Protein AF-A0A645GMC4-F1 (afdb_monomer_lite)

InterPro domains:
  IPR015813 Pyruvate/Phosphoenolpyruvate kinase-like domain superfamily [SSF51621] (1-96)
  IPR040442 Pyruvate kinase-like domain superfamily [G3DSA:3.20.20.60] (1-97)

pLDDT: mean 95.18, std 6.71, range [56.38, 98.56]

Foldseek 3Di:
DLVVLVVDPDAAEAEDEPPDPDPDDDPVVVVVSNHPYYDHPCPVVVVVVVLVVVQVVCCVVPVDSPVVPVVDDDPVRVCVVVPVVVVVVVCVVPVPPD

Sequence (98 aa):
MKKINEAISVYTLANMVEGGRTPLVPNDKLAAMGYNLVIYPTASTYVTTKAMLDLMEGLKKDGTTATMIDKMIPFPQFNDLIGLPRIREIEAKYANRG

Radius of gyration: 22.37 Å; chains: 1; bounding box: 39×46×62 Å

Organism: NCBI:txid1076179

Structure (mmCIF, N/CA/C/O backbone):
data_AF-A0A645GMC4-F1
#
_entry.id   AF-A0A645GMC4-F1
#
loop_
_atom_site.group_PDB
_atom_site.id
_atom_site.type_symbol
_atom_site.label_atom_id
_atom_site.label_alt_id
_atom_site.label_comp_id
_atom_site.label_asym_id
_atom_site.label_entity_id
_atom_site.label_seq_id
_atom_site.pdbx_PDB_ins_code
_atom_site.Cartn_x
_atom_site.Cartn_y
_atom_site.Cartn_z
_atom_site.occupancy
_atom_site.B_iso_or_equiv
_atom_site.auth_seq_id
_atom_site.auth_comp_id
_atom_site.auth_asym_id
_atom_site.auth_atom_id
_atom_site.pdbx_PDB_model_num
ATOM 1 N N . MET A 1 1 ? 14.482 0.239 -22.028 1.00 91.06 1 MET A N 1
ATOM 2 C CA . MET A 1 1 ? 14.522 -0.843 -21.022 1.00 91.06 1 MET A CA 1
ATOM 3 C C . MET A 1 1 ? 14.488 -2.234 -21.635 1.00 91.06 1 MET A C 1
ATOM 5 O O . MET A 1 1 ? 15.436 -2.949 -21.377 1.00 91.06 1 MET A O 1
ATOM 9 N N . LYS A 1 2 ? 13.541 -2.590 -22.523 1.00 92.88 2 LYS A N 1
ATOM 10 C CA . LYS A 1 2 ? 13.516 -3.913 -23.195 1.00 92.88 2 LYS A CA 1
ATOM 11 C C . LYS A 1 2 ? 14.879 -4.394 -23.727 1.00 92.88 2 LYS A C 1
ATOM 13 O O . LYS A 1 2 ? 15.367 -5.423 -23.293 1.00 92.88 2 LYS A O 1
ATOM 18 N N . LYS A 1 3 ? 15.555 -3.572 -24.541 1.00 94.88 3 LYS A N 1
ATOM 19 C CA . LYS A 1 3 ? 16.909 -3.870 -25.050 1.00 94.88 3 LYS A CA 1
ATOM 20 C C . LYS A 1 3 ? 17.954 -4.126 -23.954 1.00 94.88 3 LYS A C 1
ATOM 22 O O . LYS A 1 3 ? 18.858 -4.914 -24.164 1.00 94.88 3 LYS A O 1
ATOM 27 N N . ILE A 1 4 ? 17.859 -3.431 -22.817 1.00 93.94 4 ILE A N 1
ATOM 28 C CA . ILE A 1 4 ? 18.786 -3.616 -21.688 1.00 93.94 4 ILE A CA 1
ATOM 29 C C . ILE A 1 4 ? 18.500 -4.959 -21.023 1.00 93.94 4 ILE A C 1
ATOM 31 O O . ILE A 1 4 ? 19.425 -5.735 -20.830 1.00 93.94 4 ILE A O 1
ATOM 35 N N . ASN A 1 5 ? 17.228 -5.244 -20.742 1.00 95.62 5 ASN A N 1
ATOM 36 C CA . ASN A 1 5 ? 16.803 -6.489 -20.107 1.00 95.62 5 ASN A CA 1
ATOM 37 C C . ASN A 1 5 ? 17.088 -7.721 -20.988 1.00 95.62 5 ASN A C 1
ATOM 39 O O . ASN A 1 5 ? 17.365 -8.786 -20.459 1.00 95.62 5 ASN A O 1
ATOM 43 N N . GLU A 1 6 ? 17.064 -7.580 -22.317 1.00 94.38 6 GLU A N 1
ATOM 44 C CA . GLU A 1 6 ? 17.451 -8.640 -23.264 1.00 94.38 6 GLU A CA 1
ATOM 45 C C . GLU A 1 6 ? 18.975 -8.825 -23.384 1.00 94.38 6 GLU A C 1
ATOM 47 O O 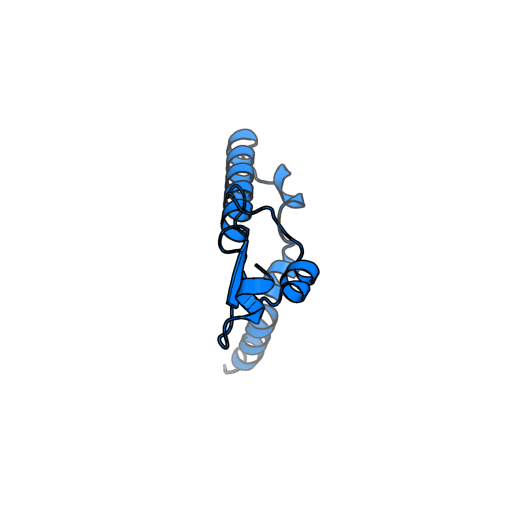. GLU A 1 6 ? 19.435 -9.911 -23.723 1.00 94.38 6 GLU A O 1
ATOM 52 N N . ALA A 1 7 ? 19.766 -7.774 -23.139 1.00 95.31 7 ALA A N 1
ATOM 53 C CA . ALA A 1 7 ? 21.213 -7.785 -23.362 1.00 95.31 7 ALA A CA 1
ATOM 54 C C . ALA A 1 7 ? 22.033 -8.284 -22.162 1.00 95.31 7 ALA A C 1
ATOM 56 O O . ALA A 1 7 ? 23.217 -8.580 -22.320 1.00 95.31 7 ALA A O 1
ATOM 57 N N . ILE A 1 8 ? 21.441 -8.355 -20.967 1.00 94.38 8 ILE A N 1
ATOM 58 C CA . ILE A 1 8 ? 22.123 -8.793 -19.745 1.00 94.38 8 ILE A CA 1
ATOM 59 C C . ILE A 1 8 ? 21.522 -10.103 -19.240 1.00 94.38 8 ILE A C 1
ATOM 61 O O . ILE A 1 8 ? 20.312 -10.284 -19.232 1.00 94.38 8 ILE A O 1
ATOM 65 N N . SER A 1 9 ? 22.374 -11.027 -18.799 1.00 94.31 9 SER A N 1
ATOM 66 C CA . SER A 1 9 ? 21.978 -12.378 -18.374 1.00 94.31 9 SER A CA 1
ATOM 67 C C . SER A 1 9 ? 21.561 -12.479 -16.900 1.00 94.31 9 SER A C 1
ATOM 69 O O . SER A 1 9 ? 21.421 -13.580 -16.369 1.00 94.31 9 SER A O 1
ATOM 71 N N . VAL A 1 10 ? 21.385 -11.344 -16.222 1.00 96.81 10 VAL A N 1
ATOM 72 C CA . VAL A 1 10 ? 21.037 -11.264 -14.796 1.00 96.81 10 VAL A CA 1
ATOM 73 C C . VAL A 1 10 ? 19.616 -10.745 -14.608 1.00 96.81 10 VAL A C 1
ATOM 75 O O . VAL A 1 10 ? 19.085 -10.042 -15.466 1.00 96.81 10 VAL A O 1
ATOM 78 N N . TYR A 1 11 ? 19.009 -11.054 -13.460 1.00 97.31 11 TYR A N 1
ATOM 79 C CA . TYR A 1 11 ? 17.674 -10.558 -13.138 1.00 97.31 11 TYR A CA 1
ATOM 80 C C . TYR A 1 11 ? 17.645 -9.041 -12.968 1.00 97.31 11 TYR A C 1
ATOM 82 O O . TYR A 1 11 ? 18.526 -8.442 -12.349 1.00 97.31 11 TYR A O 1
ATOM 90 N N . THR A 1 12 ? 16.581 -8.431 -13.482 1.00 97.12 12 THR A N 1
ATOM 91 C CA . THR A 1 12 ? 16.358 -6.988 -13.428 1.00 97.12 12 THR A CA 1
ATOM 92 C C . THR A 1 12 ? 15.113 -6.644 -12.625 1.00 97.12 12 THR A C 1
ATOM 94 O O . THR A 1 12 ? 14.126 -7.384 -12.594 1.00 97.12 12 THR A O 1
ATOM 97 N N . LEU A 1 13 ? 15.165 -5.481 -11.978 1.00 97.12 13 LEU A N 1
ATOM 98 C CA . LEU A 1 13 ? 14.116 -4.966 -11.110 1.00 97.12 13 LEU A CA 1
ATOM 99 C C . LEU A 1 13 ? 13.642 -3.599 -11.616 1.00 97.12 13 LEU A C 1
ATOM 101 O O . LEU A 1 13 ? 14.451 -2.721 -11.920 1.00 97.12 13 LEU A O 1
ATOM 105 N N . ALA A 1 14 ? 12.327 -3.419 -11.698 1.00 97.06 14 ALA A N 1
ATOM 106 C CA . ALA A 1 14 ? 11.687 -2.146 -11.993 1.00 97.06 14 ALA A CA 1
ATOM 107 C C . ALA A 1 14 ? 11.268 -1.460 -10.687 1.00 97.06 14 ALA A C 1
ATOM 109 O O . ALA A 1 14 ? 10.432 -1.974 -9.943 1.00 97.06 14 ALA A O 1
ATOM 110 N N . ASN A 1 15 ? 11.876 -0.312 -10.388 1.00 96.50 15 ASN A N 1
ATOM 111 C CA . ASN A 1 15 ? 11.574 0.465 -9.189 1.00 96.50 15 ASN A CA 1
ATOM 112 C C . ASN A 1 15 ? 10.536 1.546 -9.519 1.00 96.50 15 ASN A C 1
ATOM 114 O O . ASN A 1 15 ? 10.885 2.577 -10.100 1.00 96.50 15 ASN A O 1
ATOM 118 N N . MET A 1 16 ? 9.266 1.287 -9.209 1.00 97.06 16 MET A N 1
ATOM 119 C CA . MET A 1 16 ? 8.163 2.215 -9.457 1.00 97.06 16 MET A CA 1
ATOM 120 C C . MET A 1 16 ? 7.990 3.135 -8.250 1.00 97.06 16 MET A C 1
ATOM 122 O O . MET A 1 16 ? 7.543 2.700 -7.196 1.00 97.06 16 MET A O 1
ATOM 126 N N . VAL A 1 17 ? 8.356 4.407 -8.410 1.00 95.69 17 VAL A N 1
ATOM 127 C CA . VAL A 1 17 ? 8.291 5.424 -7.350 1.00 95.69 17 VAL A CA 1
ATOM 128 C C . VAL A 1 17 ? 7.362 6.551 -7.784 1.00 95.69 17 VAL A C 1
ATOM 130 O O . VAL A 1 17 ? 7.558 7.154 -8.843 1.00 95.69 17 VAL A O 1
ATOM 133 N N . GLU A 1 18 ? 6.367 6.859 -6.959 1.00 94.69 18 GLU A N 1
ATOM 134 C CA . GLU A 1 18 ? 5.424 7.952 -7.182 1.00 94.69 18 GLU A CA 1
ATOM 135 C C . GLU A 1 18 ? 6.133 9.315 -7.126 1.00 94.69 18 GLU A C 1
ATOM 137 O O . GLU A 1 18 ? 7.001 9.550 -6.289 1.00 94.69 18 GLU A O 1
ATOM 142 N N . GLY A 1 19 ? 5.783 10.233 -8.034 1.00 88.75 19 GLY A N 1
ATOM 143 C CA . GLY A 1 19 ? 6.411 11.563 -8.107 1.00 88.75 19 GLY A CA 1
ATOM 144 C C . GLY A 1 19 ? 7.851 11.573 -8.645 1.00 88.75 19 GLY A C 1
ATOM 145 O O . GLY A 1 19 ? 8.475 12.631 -8.716 1.00 88.75 19 GLY A O 1
ATOM 146 N N . GLY A 1 20 ? 8.384 10.414 -9.042 1.00 88.00 20 GLY A N 1
ATOM 147 C CA . GLY A 1 20 ? 9.685 10.291 -9.693 1.00 88.00 20 GLY A CA 1
ATOM 148 C C . GLY A 1 20 ? 9.668 10.645 -11.186 1.00 88.00 20 GLY A C 1
ATOM 149 O O . GLY A 1 20 ? 8.664 11.061 -11.759 1.00 88.00 20 GLY A O 1
ATOM 150 N N . ARG A 1 21 ? 10.817 10.444 -11.847 1.00 88.38 21 ARG A N 1
ATOM 151 C CA . ARG A 1 21 ? 10.976 10.669 -13.300 1.00 88.38 21 ARG A CA 1
ATOM 152 C C . ARG A 1 21 ? 10.428 9.529 -14.160 1.00 88.38 21 ARG A C 1
ATOM 154 O O . ARG A 1 21 ? 10.184 9.725 -15.346 1.00 88.38 21 ARG A O 1
ATOM 161 N N . THR A 1 22 ? 10.291 8.337 -13.585 1.00 88.81 22 THR A N 1
ATOM 162 C CA . THR A 1 22 ? 9.780 7.156 -14.282 1.00 88.81 22 THR A CA 1
ATOM 163 C C . THR A 1 22 ? 8.253 7.196 -14.262 1.00 88.81 22 THR A C 1
ATOM 165 O O . THR A 1 22 ? 7.682 7.227 -13.173 1.00 88.81 22 THR A O 1
ATOM 168 N N . PRO A 1 23 ? 7.572 7.178 -15.421 1.00 92.25 23 PRO A N 1
ATOM 169 C CA . PRO A 1 23 ? 6.122 7.036 -15.452 1.00 92.25 23 PRO A CA 1
ATOM 170 C C . PRO A 1 23 ? 5.696 5.742 -14.757 1.00 92.25 23 PRO A C 1
ATOM 172 O O . PRO A 1 23 ? 6.373 4.724 -14.890 1.00 92.25 23 PRO A O 1
ATOM 175 N N . LEU A 1 24 ? 4.565 5.759 -14.052 1.00 95.56 24 LEU A N 1
ATOM 176 C CA . LEU A 1 24 ? 4.012 4.539 -13.469 1.00 95.56 24 LEU A CA 1
ATOM 177 C C . LEU A 1 24 ? 3.520 3.627 -14.596 1.00 95.56 24 LEU A C 1
ATOM 179 O O . LEU A 1 24 ? 2.620 3.984 -15.360 1.00 95.56 24 LEU A O 1
ATOM 183 N N . VAL A 1 25 ? 4.140 2.455 -14.712 1.00 96.00 25 VAL A N 1
ATOM 184 C CA . VAL A 1 25 ? 3.830 1.468 -15.746 1.00 96.00 25 VAL A CA 1
ATOM 185 C C . VAL A 1 25 ? 3.164 0.252 -15.093 1.00 96.00 25 VAL A C 1
ATOM 187 O O . VAL A 1 25 ? 3.664 -0.238 -14.082 1.00 96.00 25 VAL A O 1
ATOM 190 N N . PRO A 1 26 ? 2.059 -0.261 -15.662 1.00 96.56 26 PRO A N 1
ATOM 191 C CA . PRO A 1 26 ? 1.447 -1.514 -15.230 1.00 96.56 26 PRO A CA 1
ATOM 192 C C . PRO A 1 26 ? 2.414 -2.710 -15.223 1.00 96.56 26 PRO A C 1
ATOM 194 O O . PRO A 1 26 ? 3.293 -2.825 -16.083 1.00 96.56 26 PRO A O 1
ATOM 197 N N . ASN A 1 27 ? 2.226 -3.621 -14.265 1.00 97.00 27 ASN A N 1
ATOM 198 C CA . ASN A 1 27 ? 3.102 -4.780 -14.055 1.00 97.00 27 ASN A CA 1
ATOM 199 C C . ASN A 1 27 ? 3.215 -5.689 -15.286 1.00 97.00 27 ASN A C 1
ATOM 201 O O . ASN A 1 27 ? 4.301 -6.172 -15.587 1.00 97.00 27 ASN A O 1
ATOM 205 N N . ASP A 1 28 ? 2.122 -5.894 -16.019 1.00 97.69 28 ASP A N 1
ATOM 206 C CA . ASP A 1 28 ? 2.083 -6.682 -17.257 1.00 97.69 28 ASP A CA 1
ATOM 207 C C . ASP A 1 28 ? 2.979 -6.077 -18.348 1.00 97.69 28 ASP A C 1
ATOM 209 O O . ASP A 1 28 ? 3.733 -6.787 -19.015 1.00 97.69 28 ASP A O 1
ATOM 213 N N . LYS A 1 29 ? 2.976 -4.748 -18.483 1.00 97.50 29 LYS A N 1
ATOM 214 C CA . LYS A 1 29 ? 3.855 -4.035 -19.414 1.00 97.50 29 LYS A CA 1
ATOM 215 C C . LYS A 1 29 ? 5.313 -4.081 -18.969 1.00 97.50 29 LYS A C 1
ATOM 217 O O . LYS A 1 29 ? 6.186 -4.237 -19.817 1.00 97.50 29 LYS A O 1
ATOM 222 N N . LEU A 1 30 ? 5.593 -3.971 -17.670 1.00 97.31 30 LEU A N 1
ATOM 223 C CA . LEU A 1 30 ? 6.952 -4.126 -17.135 1.00 97.31 30 LEU A CA 1
ATOM 224 C C . LEU A 1 30 ? 7.481 -5.551 -17.357 1.00 97.31 30 LEU A C 1
ATOM 226 O O . LEU A 1 30 ? 8.613 -5.720 -17.812 1.00 97.31 30 LEU A O 1
ATOM 230 N N . ALA A 1 31 ? 6.648 -6.567 -17.136 1.00 96.88 31 ALA A N 1
ATOM 231 C CA . ALA A 1 31 ? 6.981 -7.958 -17.424 1.00 96.88 31 ALA A CA 1
ATOM 232 C C . ALA A 1 31 ? 7.243 -8.174 -18.925 1.00 96.88 31 ALA A C 1
ATOM 234 O O . ALA A 1 31 ? 8.255 -8.763 -19.296 1.00 96.88 31 ALA A O 1
ATOM 235 N N . ALA A 1 32 ? 6.410 -7.607 -19.806 1.00 96.81 32 ALA A N 1
ATOM 236 C CA . ALA A 1 32 ? 6.620 -7.649 -21.257 1.00 96.81 32 ALA A CA 1
ATOM 237 C C . ALA A 1 32 ? 7.895 -6.909 -21.718 1.00 96.81 32 ALA A C 1
ATOM 239 O O . ALA A 1 32 ? 8.416 -7.170 -22.805 1.00 96.81 32 ALA A O 1
ATOM 240 N N . MET A 1 33 ? 8.418 -5.988 -20.902 1.00 96.06 33 MET A N 1
ATOM 241 C CA . MET A 1 33 ? 9.722 -5.351 -21.108 1.00 96.06 33 MET A CA 1
ATOM 242 C C . MET A 1 33 ? 10.896 -6.190 -20.578 1.00 96.06 33 MET A C 1
ATOM 244 O O . MET A 1 33 ? 12.037 -5.756 -20.727 1.00 96.06 33 MET A O 1
ATOM 248 N N . GLY A 1 34 ? 10.657 -7.354 -19.972 1.00 96.81 34 GLY A N 1
ATOM 249 C CA . GLY A 1 34 ? 11.692 -8.278 -19.497 1.00 96.81 34 GLY A CA 1
ATOM 250 C C . GLY A 1 34 ? 12.141 -8.070 -18.048 1.00 96.81 34 GLY A C 1
ATOM 251 O O . GLY A 1 34 ? 13.189 -8.586 -17.675 1.00 96.81 34 GLY A O 1
ATOM 252 N N . TYR A 1 35 ? 11.397 -7.311 -17.236 1.00 97.88 35 TYR A N 1
ATOM 253 C CA . TYR A 1 35 ? 11.690 -7.200 -15.802 1.00 97.88 35 TYR A CA 1
ATOM 254 C C . TYR A 1 35 ? 11.252 -8.448 -15.033 1.00 97.88 35 TYR A C 1
ATOM 256 O O . TYR A 1 35 ? 10.196 -9.014 -15.308 1.00 97.88 35 TYR A O 1
ATOM 264 N N . ASN A 1 36 ? 12.039 -8.844 -14.032 1.00 97.31 36 ASN A N 1
ATOM 265 C CA . ASN A 1 36 ? 11.791 -10.044 -13.224 1.00 97.31 36 ASN A CA 1
ATOM 266 C C . ASN A 1 36 ? 11.119 -9.730 -11.886 1.00 97.31 36 ASN A C 1
ATOM 268 O O . ASN A 1 36 ? 10.450 -10.585 -11.313 1.00 97.31 36 ASN A O 1
ATOM 272 N N . LEU A 1 37 ? 11.303 -8.507 -11.391 1.00 97.81 37 LEU A N 1
ATOM 273 C CA . LEU A 1 37 ? 10.721 -8.025 -10.148 1.00 97.81 37 LEU A CA 1
ATOM 274 C C . LEU A 1 37 ? 10.276 -6.574 -10.320 1.00 97.81 37 LEU A C 1
ATOM 276 O O . LEU A 1 37 ? 10.969 -5.769 -10.941 1.00 97.81 37 LEU A O 1
ATOM 280 N N . VAL A 1 38 ? 9.129 -6.232 -9.746 1.00 97.50 38 VAL A N 1
ATOM 281 C CA . VAL A 1 38 ? 8.642 -4.855 -9.649 1.00 97.50 38 VAL A CA 1
ATOM 282 C C . VAL A 1 38 ? 8.472 -4.526 -8.176 1.00 97.50 38 VAL A C 1
ATOM 284 O O . VAL A 1 38 ? 7.917 -5.329 -7.428 1.00 97.50 38 VAL A O 1
ATOM 287 N N . ILE A 1 39 ? 8.950 -3.357 -7.757 1.00 97.38 39 ILE A N 1
ATOM 288 C CA . ILE A 1 39 ? 8.762 -2.859 -6.391 1.00 97.38 39 ILE A CA 1
ATOM 289 C C . ILE A 1 39 ? 8.092 -1.486 -6.403 1.00 97.38 39 ILE A C 1
ATOM 291 O O . ILE A 1 39 ? 8.298 -0.700 -7.328 1.00 97.38 39 ILE A O 1
ATOM 295 N N . TYR A 1 40 ? 7.337 -1.215 -5.338 1.00 97.00 40 TYR A N 1
ATOM 296 C CA . TYR A 1 40 ? 6.665 0.055 -5.049 1.00 97.00 40 TY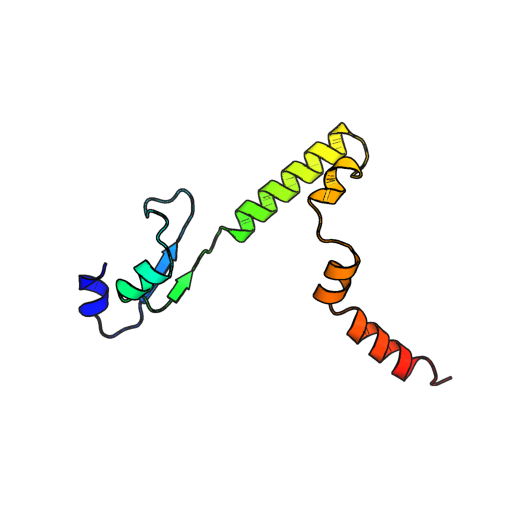R A CA 1
ATOM 297 C C . TYR A 1 40 ? 7.095 0.512 -3.651 1.00 97.00 40 TYR A C 1
ATOM 299 O O . TYR A 1 40 ? 6.368 0.305 -2.678 1.00 97.00 40 TYR A O 1
ATOM 307 N N . PRO A 1 41 ? 8.327 1.022 -3.498 1.00 96.12 41 PRO A N 1
ATOM 308 C CA . PRO A 1 41 ? 8.985 1.097 -2.196 1.00 96.12 41 PRO A CA 1
ATOM 309 C C . PRO A 1 41 ? 8.340 2.105 -1.239 1.00 96.12 41 PRO A C 1
ATOM 311 O O . PRO A 1 41 ? 8.513 1.985 -0.030 1.00 96.12 41 PRO A O 1
ATOM 314 N N . THR A 1 42 ? 7.628 3.107 -1.759 1.00 95.75 42 THR A N 1
ATOM 315 C CA . THR A 1 42 ? 7.133 4.255 -0.981 1.00 95.75 42 THR A CA 1
ATOM 316 C C . THR A 1 42 ? 5.617 4.367 -0.926 1.00 95.75 42 THR A C 1
ATOM 318 O O . THR A 1 42 ? 5.104 5.104 -0.085 1.00 95.75 42 THR A O 1
ATOM 321 N N . ALA A 1 43 ? 4.893 3.634 -1.775 1.00 96.62 43 ALA A N 1
ATOM 322 C CA . ALA A 1 43 ? 3.448 3.772 -1.929 1.00 96.62 43 ALA A CA 1
ATOM 323 C C . ALA A 1 43 ? 2.693 3.589 -0.601 1.00 96.62 43 ALA A C 1
ATOM 325 O O . ALA A 1 43 ? 1.884 4.433 -0.215 1.00 96.62 43 ALA A O 1
ATOM 326 N N . SER A 1 44 ? 2.998 2.515 0.136 1.00 97.75 44 SER A N 1
ATOM 327 C CA . SER A 1 44 ? 2.366 2.218 1.428 1.00 97.75 44 SER A CA 1
ATOM 328 C C . SER A 1 44 ? 2.647 3.297 2.473 1.00 97.75 44 SER A C 1
ATOM 330 O O . SER A 1 44 ? 1.739 3.693 3.205 1.00 97.75 44 SER A O 1
ATOM 332 N N . THR A 1 45 ? 3.873 3.817 2.512 1.00 97.44 45 THR A N 1
ATOM 333 C CA . THR A 1 45 ? 4.258 4.923 3.391 1.00 97.44 45 THR A CA 1
ATOM 334 C C . THR A 1 45 ? 3.444 6.172 3.077 1.00 97.44 45 THR A C 1
ATOM 336 O O . THR A 1 45 ? 2.836 6.731 3.983 1.00 97.44 45 THR A O 1
ATOM 339 N N . TYR A 1 46 ? 3.356 6.581 1.808 1.00 97.38 46 TYR A N 1
ATOM 340 C CA . TYR A 1 46 ? 2.593 7.770 1.411 1.00 97.38 46 TYR A CA 1
ATOM 341 C C . TYR A 1 46 ? 1.104 7.651 1.738 1.00 97.38 46 TYR A C 1
ATOM 343 O O . TYR A 1 46 ? 0.525 8.582 2.302 1.00 97.38 46 TYR A O 1
ATOM 351 N N . VAL A 1 47 ? 0.495 6.498 1.450 1.00 98.00 47 VAL A N 1
ATOM 352 C CA . VAL A 1 47 ? -0.912 6.237 1.786 1.00 98.00 47 VAL A CA 1
ATOM 353 C C . VAL A 1 47 ? -1.131 6.297 3.299 1.00 98.00 47 VAL A C 1
ATOM 355 O O . VAL A 1 47 ? -2.056 6.962 3.761 1.00 98.00 47 VAL A O 1
ATOM 358 N N . THR A 1 48 ? -0.252 5.663 4.078 1.00 97.94 48 THR A N 1
ATOM 359 C CA . THR A 1 48 ? -0.356 5.641 5.544 1.00 97.94 48 THR A CA 1
ATOM 360 C C . THR A 1 48 ? -0.181 7.038 6.132 1.00 97.94 48 THR A C 1
ATOM 362 O O . THR A 1 48 ? -0.978 7.452 6.968 1.00 97.94 48 THR A O 1
ATOM 365 N N . THR A 1 49 ? 0.805 7.809 5.660 1.00 98.38 49 THR A N 1
ATOM 366 C CA . THR A 1 49 ? 1.011 9.199 6.085 1.00 98.38 49 THR A CA 1
ATOM 367 C C . THR A 1 49 ? -0.229 10.045 5.826 1.00 98.38 49 THR A C 1
ATOM 369 O O . THR A 1 49 ? -0.659 10.765 6.724 1.00 98.38 49 THR A O 1
ATOM 372 N N . LYS A 1 50 ? -0.845 9.939 4.641 1.00 98.38 50 LYS A N 1
ATOM 373 C CA . LYS A 1 50 ? -2.066 10.694 4.341 1.00 98.38 50 LYS A CA 1
ATOM 374 C C . LYS A 1 50 ? -3.224 10.292 5.261 1.00 98.38 50 LYS A C 1
ATOM 376 O O . LYS A 1 50 ? -3.843 11.172 5.848 1.00 98.38 50 LYS A O 1
ATOM 381 N N . ALA A 1 51 ? -3.454 8.994 5.461 1.00 98.19 51 ALA A N 1
ATOM 382 C CA . ALA A 1 51 ? -4.499 8.508 6.363 1.00 98.19 51 ALA A CA 1
ATOM 383 C C . ALA A 1 51 ? -4.299 8.984 7.815 1.00 98.19 51 ALA A C 1
ATOM 385 O O . ALA A 1 51 ? -5.259 9.368 8.482 1.00 98.19 51 ALA A O 1
ATOM 386 N N . MET A 1 52 ? -3.052 9.006 8.299 1.00 98.31 52 MET A N 1
ATOM 387 C CA . MET A 1 52 ? -2.720 9.522 9.630 1.00 98.31 52 MET A CA 1
ATOM 388 C C . MET A 1 52 ? -2.962 11.030 9.742 1.00 98.31 52 MET A C 1
ATOM 390 O O . MET A 1 52 ? -3.505 11.475 10.750 1.00 98.31 52 MET A O 1
ATOM 394 N N . LEU A 1 53 ? -2.586 11.815 8.725 1.00 98.56 53 LEU A N 1
ATOM 395 C CA . LEU A 1 53 ? -2.863 13.255 8.697 1.00 98.56 53 LEU A CA 1
ATOM 396 C C . LEU A 1 53 ? -4.371 13.522 8.746 1.00 98.56 53 LEU A C 1
ATOM 398 O O . LEU A 1 53 ? -4.820 14.276 9.606 1.00 98.56 53 LEU A O 1
ATOM 402 N N . ASP A 1 54 ? -5.148 12.838 7.903 1.00 98.12 54 ASP A N 1
ATOM 403 C CA . ASP A 1 54 ? -6.604 12.998 7.836 1.00 98.12 54 ASP A CA 1
ATOM 404 C C . ASP A 1 54 ? -7.280 12.633 9.168 1.00 98.12 54 ASP A C 1
ATOM 406 O O . ASP A 1 54 ? -8.157 13.353 9.647 1.00 98.12 54 ASP A O 1
ATOM 410 N N . LEU A 1 55 ? -6.836 11.548 9.814 1.00 98.38 55 LEU A N 1
ATOM 411 C CA . LEU A 1 55 ? -7.313 11.148 11.140 1.00 98.38 55 LEU A CA 1
ATOM 412 C C . LEU A 1 55 ? -7.034 12.220 12.200 1.00 98.38 55 LEU A C 1
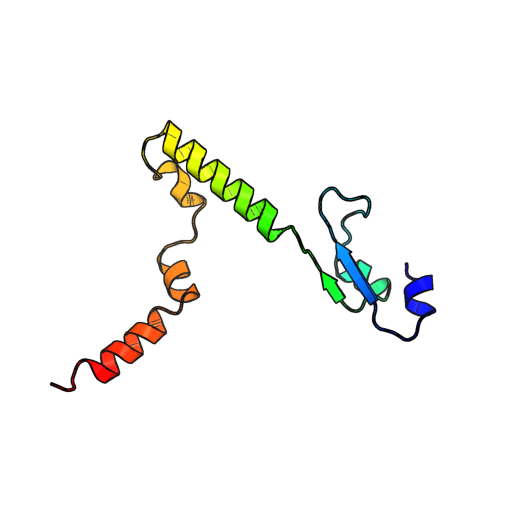ATOM 414 O O . LEU A 1 55 ? -7.919 12.544 12.993 1.00 98.38 55 LEU A O 1
ATOM 418 N N . MET A 1 56 ? -5.815 12.762 12.232 1.00 98.44 56 MET A N 1
ATOM 419 C CA . MET A 1 56 ? -5.423 13.756 13.234 1.00 98.44 56 MET A CA 1
ATOM 420 C C . MET A 1 56 ? -6.121 15.102 13.010 1.00 98.44 56 MET A C 1
ATOM 422 O O . MET A 1 56 ? -6.518 15.752 13.978 1.00 98.44 56 MET A O 1
ATOM 426 N N . GLU A 1 57 ? -6.311 15.511 11.755 1.00 98.19 57 GLU A N 1
ATOM 427 C CA . GLU A 1 57 ? -7.092 16.698 11.400 1.00 98.19 57 GLU A CA 1
ATOM 428 C C . GLU A 1 57 ? -8.562 16.548 11.814 1.00 98.19 57 GLU A C 1
ATOM 430 O O . GLU A 1 57 ? -9.105 17.444 12.467 1.00 98.19 57 GLU A O 1
ATOM 435 N N . GLY A 1 58 ? -9.182 15.401 11.508 1.00 97.75 58 GLY A N 1
ATOM 436 C CA . GLY A 1 58 ? -10.554 15.087 11.911 1.00 97.75 58 GLY A CA 1
ATOM 437 C C . GLY A 1 58 ? -10.725 15.084 13.430 1.00 97.75 58 GLY A C 1
ATOM 438 O O . GLY A 1 58 ? -11.594 15.775 13.958 1.00 97.75 58 GLY A O 1
ATOM 439 N N . LEU A 1 59 ? -9.829 14.403 14.151 1.00 98.25 59 LEU A N 1
ATOM 440 C CA . LEU A 1 59 ? -9.857 14.353 15.614 1.00 98.25 59 LEU A CA 1
ATOM 441 C C . LEU A 1 59 ? -9.710 15.745 16.243 1.00 9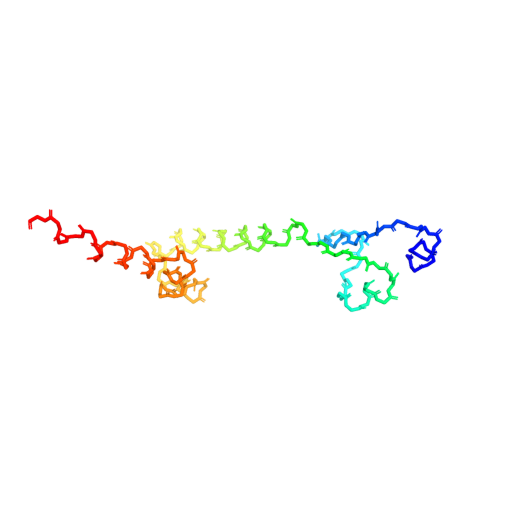8.25 59 LEU A C 1
ATOM 443 O O . LEU A 1 59 ? -10.439 16.078 17.176 1.00 98.25 59 LEU A O 1
ATOM 447 N N . LYS A 1 60 ? -8.789 16.573 15.731 1.00 98.38 60 LYS A N 1
ATOM 448 C CA . LYS A 1 60 ? -8.594 17.948 16.213 1.00 98.38 60 LYS A CA 1
ATOM 449 C C . LYS A 1 60 ? -9.845 18.805 16.012 1.00 98.38 60 LYS A C 1
ATOM 451 O O . LYS A 1 60 ? -10.144 19.643 16.858 1.00 98.38 60 LYS A O 1
ATOM 456 N N . LYS A 1 61 ? -10.530 18.633 14.881 1.00 98.31 61 LYS A N 1
ATOM 457 C CA . LYS A 1 61 ? -11.710 19.415 14.505 1.00 98.31 61 LYS A CA 1
ATOM 458 C C . LYS A 1 61 ? -12.952 19.001 15.295 1.00 98.31 61 LYS A C 1
ATOM 460 O O . LYS A 1 61 ? -13.649 19.866 15.817 1.00 98.31 61 LYS A O 1
ATOM 465 N N . ASP A 1 62 ? -13.220 17.701 15.367 1.00 98.00 62 ASP A N 1
ATOM 466 C CA . ASP A 1 62 ? -14.503 17.177 15.840 1.00 98.00 62 ASP A CA 1
ATOM 467 C C . ASP A 1 62 ? -14.446 16.727 17.315 1.00 98.00 62 ASP A C 1
ATOM 469 O O . ASP A 1 62 ? -15.481 16.473 17.928 1.00 98.00 62 ASP A O 1
ATOM 473 N N . GLY A 1 63 ? -13.247 16.609 17.905 1.00 98.44 63 GLY A N 1
ATOM 474 C CA . GLY A 1 63 ? -13.051 16.121 19.278 1.00 98.44 63 GLY A CA 1
ATOM 475 C C . GLY A 1 63 ? -13.345 14.625 19.456 1.00 98.44 63 GLY A C 1
ATOM 476 O O . GLY A 1 63 ? -13.373 14.118 20.574 1.00 98.44 63 GLY A O 1
ATOM 477 N N . THR A 1 64 ? -13.577 13.912 18.355 1.00 98.31 64 THR A N 1
ATOM 478 C CA . THR A 1 64 ? -13.887 12.483 18.290 1.00 98.31 64 THR A CA 1
ATOM 479 C C . THR A 1 64 ? -13.464 11.930 16.928 1.00 98.31 64 THR A C 1
ATOM 481 O O . THR A 1 64 ? -13.229 12.687 15.991 1.00 98.31 64 THR A O 1
ATOM 484 N N . THR A 1 65 ? -13.382 10.607 16.796 1.00 97.75 65 THR A N 1
ATOM 485 C CA . THR A 1 65 ? -13.100 9.918 15.525 1.00 97.75 65 THR A CA 1
ATOM 486 C C . THR A 1 65 ? -14.360 9.412 14.819 1.00 97.75 65 THR A C 1
ATOM 488 O O . THR A 1 65 ? -14.255 8.725 13.805 1.00 97.75 65 THR A O 1
ATOM 491 N N . ALA A 1 66 ? -15.557 9.735 15.326 1.00 97.75 66 ALA A N 1
ATOM 492 C CA . ALA A 1 66 ? -16.827 9.217 14.806 1.00 97.75 66 ALA A CA 1
ATOM 493 C C . ALA A 1 66 ? -17.029 9.471 13.298 1.00 97.75 66 ALA A C 1
ATOM 495 O O . ALA A 1 66 ? -17.580 8.625 12.598 1.00 97.75 66 ALA A O 1
ATOM 496 N N . THR A 1 67 ? -16.540 10.603 12.785 1.00 96.31 67 THR A N 1
ATOM 497 C CA . THR A 1 67 ? -16.609 10.991 11.365 1.00 96.31 67 THR A CA 1
ATOM 498 C C . THR A 1 67 ? -15.609 10.255 10.469 1.00 96.31 67 THR A C 1
ATOM 500 O O . THR A 1 67 ? -15.703 10.367 9.253 1.00 96.31 67 THR A O 1
ATOM 503 N N . MET A 1 68 ? -14.680 9.487 11.049 1.00 96.88 68 MET A N 1
ATOM 504 C CA . MET A 1 68 ? -13.595 8.798 10.338 1.00 96.88 68 MET A CA 1
ATOM 505 C C . MET A 1 68 ? -13.805 7.282 10.229 1.00 96.88 68 MET A C 1
ATOM 507 O O . MET A 1 68 ? -12.952 6.588 9.677 1.00 96.88 68 MET A O 1
ATOM 511 N N . ILE A 1 69 ? -14.906 6.745 10.770 1.00 96.31 69 ILE A N 1
ATOM 512 C CA . ILE A 1 69 ? -15.159 5.295 10.843 1.00 96.31 69 ILE A CA 1
ATOM 513 C C . ILE A 1 69 ? -15.149 4.643 9.451 1.00 96.31 69 ILE A C 1
ATOM 515 O O . ILE A 1 69 ? -14.643 3.533 9.307 1.00 96.31 69 ILE A O 1
ATOM 519 N N . ASP A 1 70 ? -15.635 5.331 8.415 1.00 96.50 70 ASP A N 1
ATOM 520 C CA . ASP A 1 70 ? -15.647 4.836 7.030 1.00 96.50 70 ASP A CA 1
ATOM 521 C C . ASP A 1 70 ? -14.242 4.708 6.411 1.00 96.50 70 ASP A C 1
ATOM 523 O O . ASP A 1 70 ? -14.074 4.036 5.394 1.00 96.50 70 ASP A O 1
ATOM 527 N N . LYS A 1 71 ? -13.227 5.343 7.014 1.00 96.12 71 LYS A N 1
ATOM 528 C CA . LYS A 1 71 ? -11.817 5.257 6.600 1.00 96.12 71 LYS A CA 1
ATOM 529 C C . LYS A 1 71 ? -11.047 4.152 7.318 1.00 96.12 71 LYS A C 1
ATOM 531 O O . LYS A 1 71 ? -9.893 3.902 6.975 1.00 96.12 71 LYS A O 1
ATOM 536 N N . MET A 1 72 ? -11.643 3.522 8.329 1.00 96.62 72 MET A N 1
ATOM 537 C CA . MET A 1 72 ? -10.983 2.512 9.152 1.00 96.62 72 MET A CA 1
ATOM 538 C C . MET A 1 72 ? -11.279 1.102 8.645 1.00 96.62 72 MET A C 1
ATOM 540 O O . MET A 1 72 ? -12.353 0.814 8.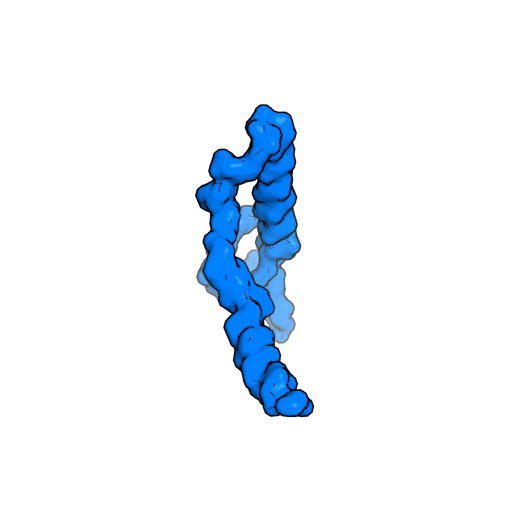119 1.00 96.62 72 MET A O 1
ATOM 544 N N . ILE A 1 73 ? -10.336 0.187 8.873 1.00 96.75 73 ILE A N 1
ATOM 545 C CA . ILE A 1 73 ? -10.624 -1.242 8.764 1.00 96.75 73 ILE A CA 1
ATOM 546 C C . ILE A 1 73 ? -11.698 -1.619 9.806 1.00 96.75 73 ILE A C 1
ATOM 548 O O . ILE A 1 73 ? -11.563 -1.254 10.979 1.00 96.75 73 ILE A O 1
ATOM 552 N N . PRO A 1 74 ? -12.765 -2.345 9.424 1.00 97.25 74 PRO A N 1
ATOM 553 C CA . PRO A 1 74 ? -13.765 -2.821 10.371 1.00 97.25 74 PRO A CA 1
ATOM 554 C C . PRO A 1 74 ? -13.139 -3.661 11.487 1.00 97.25 74 PRO A C 1
ATOM 556 O O . PRO A 1 74 ? -12.301 -4.524 11.230 1.00 97.25 74 PRO A O 1
ATOM 559 N N . PHE A 1 75 ? -13.600 -3.469 12.724 1.00 96.94 75 PHE A N 1
ATOM 560 C CA . PHE A 1 75 ? -13.048 -4.153 13.899 1.00 96.94 75 PHE A CA 1
ATOM 561 C C . PHE A 1 75 ? -12.966 -5.690 13.764 1.00 96.94 75 PHE A C 1
ATOM 563 O O . PHE A 1 75 ? -11.921 -6.249 14.102 1.00 96.94 75 PHE A O 1
ATOM 570 N N . PRO A 1 76 ? -13.981 -6.400 13.222 1.00 97.31 76 PRO A N 1
ATOM 571 C CA . PRO A 1 76 ? -13.863 -7.840 12.986 1.00 97.31 76 PRO A CA 1
ATOM 572 C C . PRO A 1 76 ? -12.7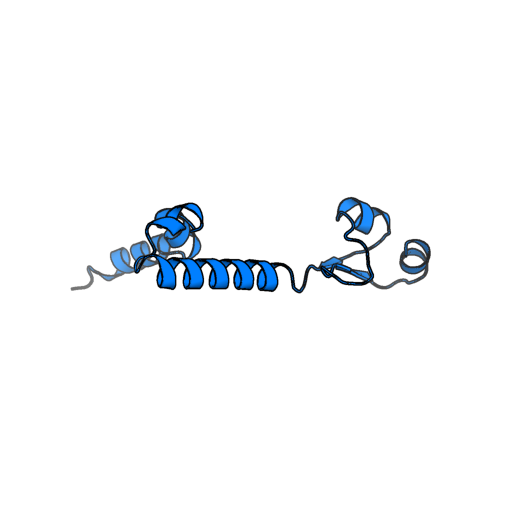41 -8.196 12.002 1.00 97.31 76 PRO A C 1
ATOM 574 O O . PRO A 1 76 ? -11.943 -9.080 12.288 1.00 97.31 76 PRO A O 1
ATOM 577 N N . GLN A 1 77 ? -12.616 -7.451 10.898 1.00 97.94 77 GLN A N 1
ATOM 578 C CA . GLN A 1 77 ? -11.568 -7.682 9.899 1.00 97.94 77 GLN A CA 1
ATOM 579 C C . GLN A 1 77 ? -10.174 -7.415 10.471 1.00 97.94 77 GLN A C 1
ATOM 581 O O . GLN A 1 77 ? -9.233 -8.142 10.167 1.00 97.94 77 GLN A O 1
ATOM 586 N N . PHE A 1 78 ? -10.040 -6.398 11.328 1.00 98.00 78 PHE A N 1
ATOM 587 C CA . PHE A 1 78 ? -8.790 -6.143 12.035 1.00 98.00 78 PHE A CA 1
ATOM 588 C C . PHE A 1 78 ? -8.418 -7.308 12.957 1.00 98.00 78 PHE A C 1
ATOM 590 O O . PHE A 1 78 ? -7.279 -7.763 12.922 1.00 98.00 78 PHE A O 1
ATOM 597 N N . ASN A 1 79 ? -9.374 -7.825 13.735 1.00 98.19 79 ASN A N 1
ATOM 598 C CA . ASN A 1 79 ? -9.151 -8.970 14.621 1.00 98.19 79 ASN A CA 1
ATOM 599 C C . ASN A 1 79 ? -8.710 -10.225 13.860 1.00 98.19 79 ASN A C 1
ATOM 601 O O . ASN A 1 79 ? -7.804 -10.926 14.314 1.00 98.19 79 ASN A O 1
ATOM 605 N N . ASP A 1 80 ? -9.320 -10.488 12.705 1.00 98.00 80 ASP A N 1
ATOM 606 C CA . ASP A 1 80 ? -8.926 -11.594 11.833 1.00 98.00 80 ASP A CA 1
ATOM 607 C C . ASP A 1 80 ? -7.508 -11.386 11.288 1.00 98.00 80 ASP A C 1
ATOM 609 O O . ASP A 1 80 ? -6.680 -12.295 11.361 1.00 98.00 80 ASP A O 1
ATOM 613 N N . LEU A 1 81 ? -7.195 -10.169 10.825 1.00 97.75 81 LEU A N 1
ATOM 614 C CA . LEU A 1 81 ? -5.874 -9.805 10.306 1.00 97.75 81 LEU A CA 1
ATOM 615 C C . LEU A 1 81 ? -4.762 -9.998 11.347 1.00 97.75 81 LEU A C 1
ATOM 617 O O . LEU A 1 81 ? -3.697 -10.510 11.009 1.00 97.75 81 LEU A O 1
ATOM 621 N N . ILE A 1 82 ? -4.996 -9.610 12.606 1.00 97.25 82 ILE A N 1
ATOM 622 C CA . ILE A 1 82 ? -4.003 -9.765 13.685 1.00 97.25 82 ILE A CA 1
ATOM 623 C C . ILE A 1 82 ? -3.976 -11.178 14.289 1.00 97.25 82 ILE A C 1
ATOM 625 O O . ILE A 1 82 ? -3.191 -11.440 15.199 1.00 97.25 82 ILE A O 1
ATOM 629 N N . GLY A 1 83 ? -4.826 -12.093 13.813 1.00 97.56 83 GLY A N 1
ATOM 630 C CA . GLY A 1 83 ? -4.852 -13.482 14.267 1.00 97.56 83 GLY A CA 1
ATOM 631 C C . GLY A 1 83 ? -5.493 -13.693 15.641 1.00 97.56 83 GLY A C 1
ATOM 632 O O . GLY A 1 83 ? -5.225 -14.709 16.289 1.00 97.56 83 GLY A O 1
ATOM 633 N N . LEU A 1 84 ? -6.369 -12.784 16.089 1.00 97.81 84 LEU A N 1
ATOM 634 C CA . LEU A 1 84 ? -7.089 -12.924 17.360 1.00 97.81 84 LEU A CA 1
ATOM 635 C C . LEU A 1 84 ? -7.854 -14.258 17.491 1.00 97.81 84 LEU A C 1
ATOM 637 O O . LEU A 1 84 ? -7.822 -14.830 18.585 1.00 97.81 84 LEU A O 1
ATOM 641 N N . PRO A 1 85 ? -8.495 -14.815 16.437 1.00 97.12 85 PRO A N 1
ATOM 642 C CA . PRO A 1 85 ? -9.156 -16.117 16.541 1.00 97.12 85 PRO A CA 1
ATOM 643 C C . PRO A 1 85 ? -8.215 -17.226 17.026 1.00 97.12 85 PRO A C 1
ATOM 645 O O . PRO A 1 85 ? -8.567 -17.997 17.918 1.00 97.12 85 PRO A O 1
ATOM 648 N N . ARG A 1 86 ? -6.976 -17.248 16.521 1.00 96.75 86 ARG A N 1
ATOM 649 C CA . ARG A 1 86 ? -5.979 -18.246 16.917 1.00 96.75 86 ARG A CA 1
ATOM 650 C C . ARG A 1 86 ? -5.546 -18.083 18.372 1.00 96.75 86 ARG A C 1
ATOM 652 O O . ARG A 1 86 ? -5.336 -19.075 19.065 1.00 96.75 86 ARG A O 1
ATOM 659 N N . ILE A 1 87 ? -5.416 -16.844 18.839 1.00 96.31 87 ILE A N 1
ATOM 660 C CA . ILE A 1 87 ? -5.080 -16.556 20.238 1.00 96.31 87 ILE A CA 1
ATOM 661 C C . ILE A 1 87 ? -6.178 -17.107 21.159 1.00 96.31 87 ILE A C 1
ATOM 663 O O . ILE A 1 87 ? -5.870 -17.810 22.117 1.00 96.31 87 ILE A O 1
ATOM 667 N N . ARG A 1 88 ? -7.453 -16.905 20.810 1.00 96.25 88 ARG A N 1
ATOM 668 C CA . ARG A 1 88 ? -8.594 -17.423 21.584 1.00 96.25 88 ARG A CA 1
ATOM 669 C C . ARG A 1 88 ? -8.653 -18.951 21.646 1.00 96.25 88 ARG A C 1
ATOM 671 O O . ARG A 1 88 ? -9.006 -19.507 22.682 1.00 96.25 88 ARG A O 1
ATOM 678 N N . GLU A 1 89 ? -8.287 -19.651 20.571 1.00 96.31 89 GLU A N 1
ATOM 679 C CA . GLU A 1 89 ? -8.171 -21.121 20.591 1.00 96.31 89 GLU A CA 1
ATOM 680 C C . GLU A 1 89 ? -7.109 -21.597 21.591 1.00 96.31 89 GLU A C 1
ATOM 682 O O . GLU A 1 89 ? -7.307 -22.580 22.310 1.00 96.31 89 GLU A O 1
ATOM 687 N N . ILE A 1 90 ? -5.969 -20.900 21.631 1.00 96.00 90 ILE A N 1
ATOM 688 C CA . ILE A 1 90 ? -4.880 -21.184 22.569 1.00 96.00 90 ILE A CA 1
ATOM 689 C C . ILE A 1 90 ? -5.358 -20.933 24.000 1.00 96.00 90 ILE A C 1
ATOM 691 O O . ILE A 1 90 ? -5.177 -21.802 24.852 1.00 96.00 90 ILE A O 1
ATOM 695 N N . GLU A 1 91 ? -6.009 -19.798 24.256 1.00 95.50 91 GLU A N 1
ATOM 696 C CA . GLU A 1 91 ? -6.596 -19.478 25.561 1.00 95.50 91 GLU A CA 1
ATOM 697 C C . GLU A 1 91 ? -7.559 -20.578 26.019 1.00 95.50 91 GLU A C 1
ATOM 699 O O . GLU A 1 91 ? -7.369 -21.138 27.095 1.00 95.50 91 GLU A O 1
ATOM 704 N N . ALA A 1 92 ? -8.521 -20.978 25.184 1.00 94.88 92 ALA A N 1
ATOM 705 C CA . ALA A 1 92 ? -9.492 -22.021 25.523 1.00 94.88 92 ALA A CA 1
ATOM 706 C C . ALA A 1 92 ? -8.832 -23.374 25.848 1.00 94.88 92 ALA A C 1
ATOM 708 O O . ALA A 1 92 ? -9.270 -24.085 26.754 1.00 94.88 92 ALA A O 1
ATOM 709 N N . LYS A 1 93 ? -7.747 -23.725 25.145 1.00 94.06 93 LYS A N 1
ATOM 710 C CA . LYS A 1 93 ? -6.997 -24.967 25.383 1.00 94.06 93 LYS A CA 1
ATOM 711 C C . LYS A 1 93 ? -6.299 -24.990 26.747 1.00 94.06 93 LYS A C 1
ATOM 713 O O . LYS A 1 93 ? -6.122 -26.070 27.315 1.00 94.06 93 LYS A O 1
ATOM 718 N N . TYR A 1 94 ? -5.867 -23.836 27.253 1.00 92.56 94 TYR A N 1
ATOM 719 C CA . TYR A 1 94 ? -5.055 -23.742 28.472 1.00 92.56 94 TYR A CA 1
ATOM 720 C C . TYR A 1 94 ? -5.789 -23.134 29.677 1.00 92.56 94 TYR A C 1
ATOM 722 O O . TYR A 1 94 ? -5.308 -23.295 30.795 1.00 92.56 94 TYR A O 1
ATOM 730 N N . ALA A 1 95 ? -6.959 -22.517 29.489 1.00 85.31 95 ALA A N 1
ATOM 731 C CA . ALA A 1 95 ? -7.743 -21.890 30.556 1.00 85.31 95 ALA A CA 1
ATOM 732 C C . ALA A 1 95 ? -8.311 -22.884 31.590 1.00 85.31 95 ALA A C 1
ATOM 734 O O . ALA A 1 95 ? -8.520 -22.504 32.736 1.00 85.31 95 ALA A O 1
ATOM 735 N N . ASN A 1 96 ? -8.499 -24.161 31.229 1.00 64.75 96 ASN A N 1
ATOM 736 C CA . ASN A 1 96 ? -9.092 -25.190 32.101 1.00 64.75 96 ASN A CA 1
ATOM 737 C C . ASN A 1 96 ? -8.060 -26.159 32.723 1.00 64.75 96 ASN A C 1
ATOM 739 O O . ASN A 1 96 ? -8.344 -27.342 32.890 1.00 64.75 96 ASN A O 1
ATOM 743 N N . ARG A 1 97 ? -6.842 -25.698 33.038 1.00 59.38 97 ARG A N 1
ATOM 744 C CA . ARG A 1 97 ? -5.843 -26.485 33.799 1.00 59.38 97 ARG A CA 1
ATOM 745 C C . ARG A 1 97 ? -5.779 -26.110 35.292 1.00 59.38 97 ARG A C 1
ATOM 747 O O . ARG A 1 97 ? -4.704 -26.184 35.884 1.00 59.38 97 ARG A O 1
ATOM 754 N N . GLY A 1 98 ? -6.908 -25.699 35.869 1.00 56.38 98 GLY A N 1
ATOM 755 C CA . GLY A 1 98 ? -7.096 -25.454 37.304 1.00 56.38 98 GLY A CA 1
ATOM 756 C C . GLY A 1 98 ? -8.075 -26.445 37.908 1.00 56.38 98 GLY A C 1
ATOM 757 O O . GLY A 1 98 ? -9.045 -26.788 37.195 1.00 56.38 98 GLY A O 1
#

Secondary structure (DSSP, 8-state):
-HHHHHH-SS--EEE--TTSSSPP--HHHHHHTT-SEEE-TTHHHHHHHHHHHHHHHHHHHHSSSGGGGGGSPPHHHHHHHTTHHHHHHHHHHHTT--